Protein AF-A0A699TGI8-F1 (afdb_monomer_lite)

Secondary structure (DSSP, 8-state):
-PPPP-------------S-S----GGGSHHHHT-TTTS-SS--SSPPPPSSPPP-PPPTTPPP---PPP---

Organism: Tanacetum cinerariifolium (NCBI:txid118510)

Radius of gyration: 20.83 Å; chains: 1; bounding box: 43×42×50 Å

pLDDT: mean 77.43, std 14.46, range [45.31, 95.38]

Sequence (73 aa):
MAKGCHVFLAHIFATKEDDKSEGKQVKDVPIVQDFPEVFPEDFPGLPPARQVEFQIDLIPRAAPVARAPYRLA

Structure (mmCIF, N/CA/C/O backbone):
data_AF-A0A699TGI8-F1
#
_entry.id   AF-A0A699TGI8-F1
#
loop_
_atom_site.group_PDB
_atom_site.id
_atom_site.type_symbol
_atom_site.label_atom_id
_atom_site.label_alt_id
_atom_site.label_comp_id
_atom_site.label_asym_id
_atom_site.label_entity_id
_atom_site.label_seq_id
_atom_site.pdbx_PDB_ins_code
_atom_site.Cartn_x
_atom_site.Cartn_y
_atom_site.Cartn_z
_atom_site.occupancy
_atom_site.B_iso_or_equiv
_atom_site.auth_seq_id
_atom_site.auth_comp_id
_atom_site.auth_asym_id
_atom_site.auth_atom_id
_atom_site.pdbx_PDB_model_num
ATOM 1 N N . MET A 1 1 ? -16.118 9.074 -28.537 1.00 47.00 1 MET A N 1
ATOM 2 C CA . MET A 1 1 ? -16.749 9.626 -27.318 1.00 47.00 1 MET A CA 1
ATOM 3 C C . MET A 1 1 ? -15.921 9.180 -26.122 1.00 47.00 1 MET A C 1
ATOM 5 O O . MET A 1 1 ? -15.96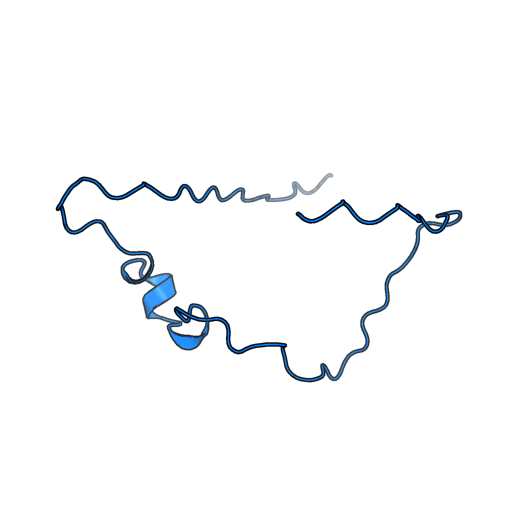0 8.003 -25.794 1.00 47.00 1 MET A O 1
ATOM 9 N N . ALA A 1 2 ? -15.093 10.053 -25.546 1.00 51.22 2 ALA A N 1
ATOM 10 C CA . ALA A 1 2 ? -14.269 9.699 -24.388 1.00 51.22 2 ALA A CA 1
ATOM 11 C C . ALA A 1 2 ? -15.052 10.006 -23.104 1.00 51.22 2 ALA A C 1
ATOM 13 O O . ALA A 1 2 ? -15.451 11.149 -22.887 1.00 51.22 2 ALA A O 1
ATOM 14 N N . LYS A 1 3 ? -15.317 8.982 -22.287 1.00 70.88 3 LYS A N 1
ATOM 15 C CA . LYS A 1 3 ? -15.906 9.153 -20.953 1.00 70.88 3 LYS A CA 1
ATOM 16 C C . LYS A 1 3 ? -14.818 9.714 -20.036 1.00 70.88 3 LYS A C 1
ATOM 18 O O . LYS A 1 3 ? -13.753 9.113 -19.923 1.00 70.88 3 LYS A O 1
ATOM 23 N N . GLY A 1 4 ? -15.069 10.882 -19.449 1.00 68.75 4 GLY A N 1
ATOM 24 C CA . GLY A 1 4 ? -14.160 11.511 -18.494 1.00 68.75 4 GLY A CA 1
ATOM 25 C C . GLY A 1 4 ? -13.982 10.642 -17.249 1.00 68.75 4 GLY A C 1
ATOM 26 O O . GLY A 1 4 ? -14.932 10.013 -16.788 1.00 68.75 4 GLY A O 1
ATOM 27 N N . CYS A 1 5 ? -12.756 10.586 -16.731 1.00 67.94 5 CYS A N 1
ATOM 28 C CA . CYS A 1 5 ? -12.426 9.880 -15.499 1.00 67.94 5 CYS A CA 1
ATOM 29 C C . CYS A 1 5 ? -12.543 10.866 -14.329 1.00 67.94 5 CYS A C 1
ATOM 31 O O . CYS A 1 5 ? -11.880 11.905 -14.335 1.00 67.94 5 CYS A O 1
ATOM 33 N N . HIS A 1 6 ? -13.401 10.572 -13.351 1.00 69.38 6 HIS A N 1
ATOM 34 C CA . HIS A 1 6 ? -13.539 11.391 -12.149 1.00 69.38 6 HIS A CA 1
ATOM 35 C C . HIS A 1 6 ? -12.412 11.037 -11.182 1.00 69.38 6 HIS A C 1
ATOM 37 O O . HIS A 1 6 ? -12.381 9.937 -10.637 1.00 69.38 6 HIS A O 1
ATOM 43 N N . VAL A 1 7 ? -11.474 11.963 -10.995 1.00 66.19 7 VAL A N 1
ATOM 44 C CA . VAL A 1 7 ? -10.382 11.813 -10.032 1.00 66.19 7 VAL A CA 1
ATOM 45 C C . VAL A 1 7 ? -10.659 12.739 -8.859 1.00 66.19 7 VAL A C 1
ATOM 47 O O . VAL A 1 7 ? -10.888 13.932 -9.050 1.00 66.19 7 VAL A O 1
ATOM 50 N N . PHE A 1 8 ? -10.623 12.188 -7.651 1.00 71.06 8 PHE A N 1
ATOM 51 C CA . PHE A 1 8 ? -10.709 12.953 -6.414 1.00 71.06 8 PHE A CA 1
ATOM 52 C C . PHE A 1 8 ? -9.329 12.970 -5.764 1.00 71.06 8 PHE A C 1
ATOM 54 O O . PHE A 1 8 ? -8.739 11.918 -5.524 1.00 71.06 8 PHE A O 1
ATOM 61 N N . LEU A 1 9 ? -8.811 14.169 -5.506 1.00 66.62 9 LEU A N 1
ATOM 62 C CA . LEU A 1 9 ? -7.561 14.374 -4.786 1.00 66.62 9 LEU A CA 1
ATOM 63 C C . LEU A 1 9 ? -7.903 14.852 -3.374 1.00 66.62 9 LEU A C 1
ATOM 65 O O . LEU A 1 9 ? -8.475 15.927 -3.210 1.00 66.62 9 LEU A O 1
ATOM 69 N N . ALA A 1 10 ? -7.561 14.052 -2.368 1.00 73.44 10 ALA A N 1
ATOM 70 C CA . ALA A 1 10 ? -7.646 14.453 -0.971 1.00 73.44 10 ALA A CA 1
ATOM 71 C C . ALA A 1 10 ? -6.246 14.813 -0.464 1.00 73.44 10 ALA A C 1
ATOM 73 O O . ALA A 1 10 ? -5.285 14.084 -0.708 1.00 73.44 10 ALA A O 1
ATOM 74 N N . HIS A 1 11 ? -6.139 15.940 0.238 1.00 48.84 11 HIS A N 1
ATOM 75 C CA . HIS A 1 11 ? -4.904 16.397 0.865 1.00 48.84 11 HIS A CA 1
ATOM 76 C C . HIS A 1 11 ? -5.134 16.526 2.370 1.00 48.84 11 HIS A C 1
ATOM 78 O O . HIS A 1 11 ? -5.942 17.345 2.806 1.00 48.84 11 HIS A O 1
ATOM 84 N N . ILE A 1 12 ? -4.431 15.709 3.154 1.00 72.62 12 ILE A N 1
ATOM 85 C CA . ILE A 1 12 ? -4.491 15.730 4.616 1.00 72.62 12 ILE A CA 1
ATOM 86 C C . ILE A 1 12 ? -3.231 16.439 5.102 1.00 72.62 12 ILE A C 1
ATOM 88 O O . ILE A 1 12 ? -2.121 15.956 4.887 1.00 72.62 12 ILE A O 1
ATOM 92 N N . PHE A 1 13 ? -3.401 17.593 5.741 1.00 65.50 13 PHE A N 1
ATOM 93 C CA . PHE A 1 13 ? -2.320 18.298 6.418 1.00 65.50 13 PHE A CA 1
ATOM 94 C C . PHE A 1 13 ? -2.493 18.118 7.923 1.00 65.50 13 PHE A C 1
ATOM 96 O O . PHE A 1 13 ? -3.541 18.432 8.480 1.00 65.50 13 PHE A O 1
ATOM 103 N N . ALA A 1 14 ? -1.458 17.602 8.580 1.00 49.97 14 ALA A N 1
ATOM 104 C CA . ALA A 1 14 ? -1.397 17.591 10.031 1.00 49.97 14 ALA A CA 1
ATOM 105 C C . ALA A 1 14 ? -1.094 19.020 10.499 1.00 49.97 14 ALA A C 1
ATOM 107 O O . ALA A 1 14 ? 0.024 19.515 10.331 1.00 49.97 14 ALA A O 1
ATOM 108 N N . THR A 1 15 ? -2.094 19.705 11.050 1.00 57.56 15 THR A N 1
ATOM 109 C CA . THR A 1 15 ? -1.858 20.930 11.814 1.00 57.56 15 THR A CA 1
ATOM 110 C C . THR A 1 15 ? -1.131 20.529 13.086 1.00 57.56 15 THR A C 1
ATOM 112 O O . THR A 1 15 ? -1.679 19.797 13.906 1.00 57.56 15 THR A O 1
ATOM 115 N N . LYS A 1 16 ? 0.124 20.962 13.227 1.00 55.12 16 LYS A N 1
ATOM 116 C CA . LYS A 1 16 ? 0.833 20.849 14.500 1.00 55.12 16 LYS A CA 1
ATOM 117 C C . LYS A 1 16 ? 0.053 21.673 15.521 1.00 55.12 16 LYS A C 1
ATOM 119 O O . LYS A 1 16 ? -0.112 22.8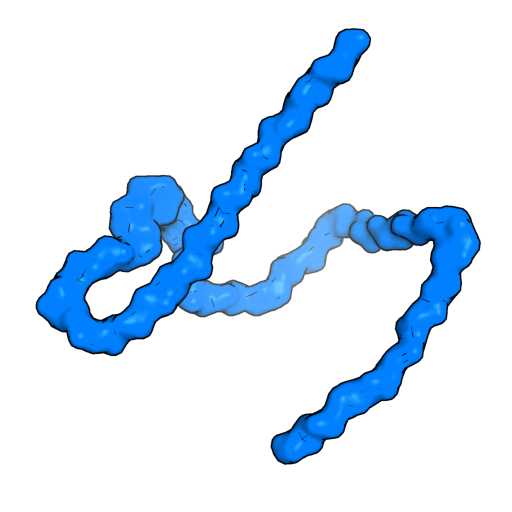75 15.331 1.00 55.12 16 LYS A O 1
ATOM 124 N N . GLU A 1 17 ? -0.494 20.990 16.518 1.00 57.91 17 GLU A N 1
ATOM 125 C CA . GLU A 1 17 ? -1.142 21.603 17.668 1.00 57.91 17 GLU A CA 1
ATOM 126 C C . GLU A 1 17 ? -0.132 22.485 18.397 1.00 57.91 17 GLU A C 1
ATOM 128 O O . GLU A 1 17 ? 0.838 21.987 18.952 1.00 57.91 17 GLU A O 1
ATOM 133 N N . ASP A 1 18 ? -0.390 23.786 18.391 1.00 50.31 18 ASP A N 1
ATOM 134 C CA . ASP A 1 18 ? -0.017 24.707 19.464 1.00 50.31 18 ASP A CA 1
ATOM 135 C C . ASP A 1 18 ? -1.136 25.750 19.622 1.00 50.31 18 ASP A C 1
ATOM 137 O O . ASP A 1 18 ? -0.887 26.932 19.836 1.00 50.31 18 ASP A O 1
ATOM 141 N N . ASP A 1 19 ? -2.401 25.330 19.505 1.00 45.31 19 ASP A N 1
ATOM 142 C CA . ASP A 1 19 ? -3.498 26.182 19.951 1.00 45.31 19 ASP A CA 1
ATOM 143 C C . ASP A 1 19 ? -4.621 25.356 20.571 1.00 45.31 19 ASP A C 1
ATOM 145 O O . ASP A 1 19 ? -5.253 24.517 19.928 1.00 45.31 19 ASP A O 1
ATOM 149 N N . LYS A 1 20 ? -4.839 25.602 21.864 1.00 50.94 20 LYS A N 1
ATOM 150 C CA . LYS A 1 20 ? -5.898 25.041 22.707 1.00 50.94 20 LYS A CA 1
ATOM 151 C C . LYS A 1 20 ? -7.268 25.559 22.260 1.00 50.94 20 LYS A C 1
ATOM 153 O O . LYS A 1 20 ? -7.934 26.297 22.982 1.00 50.94 20 LYS A O 1
ATOM 158 N N . SER A 1 21 ? -7.704 25.168 21.078 1.00 49.69 21 SER A N 1
ATOM 159 C CA . SER A 1 21 ? -9.117 25.158 20.720 1.00 49.69 21 SER A CA 1
ATOM 160 C C . SER A 1 21 ? -9.451 23.721 20.370 1.00 49.69 21 SER A C 1
ATOM 162 O O . SER A 1 21 ? -8.627 23.052 19.756 1.00 49.69 21 SER A O 1
ATOM 164 N N . GLU A 1 22 ? -10.600 23.228 20.818 1.00 57.06 22 GLU A N 1
ATOM 165 C CA . GLU A 1 22 ? -11.128 21.905 20.482 1.00 57.06 22 GLU A CA 1
ATOM 166 C C . GLU A 1 22 ? -11.256 21.788 18.952 1.00 57.06 22 GLU A C 1
ATOM 168 O O . GLU A 1 22 ? -12.279 22.104 18.344 1.00 57.06 22 GLU A O 1
ATOM 173 N N . GLY A 1 23 ? -10.144 21.447 18.306 1.00 51.56 23 GLY A N 1
ATOM 174 C CA . GLY A 1 23 ? -10.012 21.329 16.870 1.00 51.56 23 GLY A CA 1
ATOM 175 C C . GLY A 1 23 ? -10.681 20.038 16.453 1.00 51.56 23 GLY A C 1
ATOM 176 O O . GLY A 1 23 ? -10.383 18.986 17.011 1.00 51.56 23 GLY A O 1
ATOM 177 N N . LYS A 1 24 ? -11.602 20.142 15.492 1.00 63.12 24 LYS A N 1
ATOM 178 C CA . LYS A 1 24 ? -12.373 19.019 14.953 1.00 63.12 24 LYS A CA 1
ATOM 179 C C . LYS A 1 24 ? -11.441 17.840 14.678 1.00 63.12 24 LYS A C 1
ATOM 181 O O . LYS A 1 24 ? -10.635 17.894 13.745 1.00 63.12 24 LYS A O 1
ATOM 186 N N . GLN A 1 25 ? -11.533 16.806 15.502 1.00 73.81 25 GLN A N 1
ATOM 187 C CA . GLN A 1 25 ? -10.760 15.588 15.332 1.00 73.81 25 GLN A CA 1
ATOM 188 C C . GLN A 1 25 ? -11.299 14.848 14.108 1.00 73.81 25 GLN A C 1
ATOM 190 O O . GLN A 1 25 ? -12.444 15.032 13.699 1.00 73.81 25 GLN A O 1
ATOM 195 N N . VAL A 1 26 ? -10.504 13.957 13.515 1.00 74.06 26 VAL A N 1
ATOM 196 C CA . VAL A 1 26 ? -10.972 13.115 12.394 1.00 74.06 26 VAL A CA 1
ATOM 197 C C . VAL A 1 26 ? -12.229 12.313 12.779 1.00 74.06 26 VAL A C 1
ATOM 199 O O . VAL A 1 26 ? -13.087 12.062 11.937 1.00 74.06 26 VAL A O 1
ATOM 202 N N . LYS A 1 27 ? -12.388 12.007 14.072 1.00 74.19 27 LYS A N 1
ATOM 203 C CA . LYS A 1 27 ? -13.574 11.382 14.676 1.00 74.1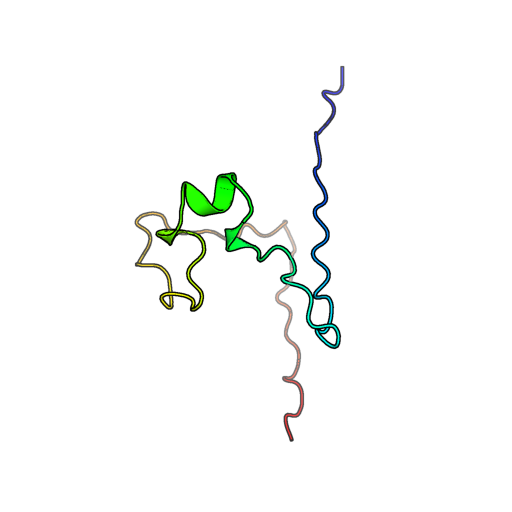9 27 LYS A CA 1
ATOM 204 C C . LYS A 1 27 ? -14.850 12.236 14.593 1.00 74.19 27 LYS A C 1
ATO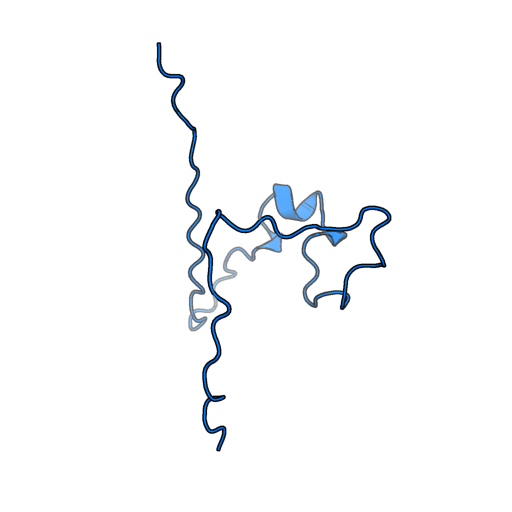M 206 O O . LYS A 1 27 ? -15.943 11.697 14.720 1.00 74.19 27 LYS A O 1
ATOM 211 N N . ASP A 1 28 ? -14.735 13.543 14.368 1.00 81.69 28 ASP A N 1
ATOM 212 C CA . ASP A 1 28 ? -15.875 14.464 14.252 1.00 81.69 28 ASP A CA 1
ATOM 213 C C . ASP A 1 28 ? -16.439 14.522 12.827 1.00 81.69 28 ASP A C 1
ATOM 215 O O . ASP A 1 28 ? -17.447 15.183 12.569 1.00 81.69 28 ASP A O 1
ATOM 219 N N . VAL A 1 29 ? -15.797 13.839 11.874 1.00 85.38 29 VAL A N 1
ATOM 220 C CA . VAL A 1 29 ? -16.318 13.706 10.516 1.00 85.38 29 VAL A CA 1
ATOM 221 C C . VAL A 1 29 ? -17.458 12.676 10.541 1.00 85.38 29 VAL A C 1
ATOM 223 O O . VAL A 1 29 ? -17.210 11.533 10.923 1.00 85.38 29 VAL A O 1
ATOM 226 N N . PRO A 1 30 ? -18.682 13.014 10.084 1.00 84.31 30 PRO A N 1
ATOM 227 C CA . PRO A 1 30 ? -19.842 12.118 10.173 1.00 84.31 30 PRO A CA 1
ATOM 228 C C . PRO A 1 30 ? -19.592 10.717 9.599 1.00 84.31 30 PRO A C 1
ATOM 230 O O . PRO A 1 30 ? -19.935 9.721 10.218 1.00 84.31 30 PRO A O 1
ATOM 233 N N . ILE A 1 31 ? -18.883 10.631 8.468 1.00 84.81 31 ILE A N 1
ATOM 234 C CA . ILE A 1 31 ? -18.563 9.343 7.836 1.00 84.81 31 ILE A CA 1
ATOM 235 C C . ILE A 1 31 ? -17.602 8.480 8.665 1.00 84.81 31 ILE A C 1
ATOM 237 O O . ILE A 1 31 ? -17.587 7.268 8.515 1.00 84.81 31 ILE A O 1
ATOM 241 N N . VAL A 1 32 ? -16.778 9.079 9.526 1.00 83.31 32 VAL A N 1
ATOM 242 C CA . VAL A 1 32 ? -15.853 8.338 10.395 1.00 83.31 32 VAL A CA 1
ATOM 243 C C . VAL A 1 32 ? -16.606 7.777 11.603 1.00 83.31 32 VAL A C 1
ATOM 245 O O . VAL A 1 32 ? -16.306 6.670 12.041 1.00 83.31 32 VAL A O 1
ATOM 248 N N . GLN A 1 33 ? -17.626 8.493 12.094 1.00 84.31 33 GLN A N 1
ATOM 249 C CA . GLN A 1 33 ? -18.492 8.033 13.190 1.00 84.31 33 GLN A CA 1
ATOM 250 C C . GLN A 1 33 ? -19.329 6.812 12.808 1.00 84.31 33 GLN A C 1
ATOM 252 O O . GLN A 1 33 ? -19.560 5.950 13.652 1.00 84.31 33 GLN A O 1
ATOM 257 N N . ASP A 1 34 ? -19.733 6.716 11.542 1.00 90.19 34 ASP A N 1
ATOM 258 C CA . ASP A 1 34 ? -20.470 5.560 11.024 1.00 90.19 34 ASP A CA 1
ATOM 259 C C . ASP A 1 34 ? -19.594 4.290 10.933 1.00 90.19 34 ASP A C 1
ATOM 261 O O . ASP A 1 34 ? -20.121 3.176 10.903 1.00 90.19 34 ASP A O 1
ATOM 265 N N . PHE A 1 35 ? -18.259 4.432 10.911 1.00 86.44 35 PHE A N 1
ATOM 266 C CA . PHE A 1 35 ? -17.304 3.329 10.720 1.00 86.44 35 PHE A CA 1
ATOM 267 C C . PHE A 1 35 ? -16.101 3.395 11.685 1.00 86.44 35 PHE A C 1
ATOM 269 O O . PHE A 1 35 ? -14.950 3.476 11.239 1.00 86.44 35 PHE A O 1
ATOM 276 N N . PRO A 1 36 ? -16.321 3.299 13.010 1.00 80.62 36 PRO A N 1
ATOM 277 C CA . PRO A 1 36 ? -15.251 3.441 14.000 1.00 80.62 36 PRO A CA 1
ATOM 278 C C . PRO A 1 36 ? -14.190 2.330 13.905 1.00 80.62 36 PRO A C 1
ATOM 280 O O . PRO A 1 36 ? -13.026 2.559 14.216 1.00 80.62 36 PRO A O 1
ATOM 283 N N . GLU A 1 37 ? -14.562 1.141 13.424 1.00 81.06 37 GLU A N 1
ATOM 284 C CA . GLU A 1 37 ? -13.647 0.001 13.248 1.00 81.06 37 GLU A CA 1
ATOM 285 C C . GLU A 1 37 ? -12.717 0.140 12.030 1.00 81.06 37 GLU A C 1
ATOM 287 O O . GLU A 1 37 ? -11.691 -0.535 11.956 1.00 81.06 37 GLU A O 1
ATOM 292 N N . VAL A 1 38 ? -13.059 1.002 11.064 1.00 82.69 38 VAL A N 1
ATOM 293 C CA . VAL A 1 38 ? -12.262 1.225 9.841 1.00 82.69 38 VAL A CA 1
ATOM 294 C C . VAL A 1 38 ? -11.143 2.242 10.080 1.00 82.69 38 VAL A C 1
ATOM 296 O O . VAL A 1 38 ? -10.118 2.203 9.399 1.00 82.69 38 VAL A O 1
ATOM 299 N N . PHE A 1 39 ? -11.316 3.117 11.073 1.00 80.62 39 PHE A N 1
ATOM 300 C CA . PHE A 1 39 ? -10.356 4.153 11.455 1.00 80.62 39 PHE A CA 1
ATOM 301 C C . PHE A 1 39 ? -9.908 3.997 12.919 1.00 80.62 39 PHE A C 1
ATOM 303 O O . PHE A 1 39 ? -10.102 4.920 13.716 1.00 80.62 39 PHE A O 1
ATOM 310 N N . PRO A 1 40 ? -9.329 2.844 13.303 1.00 80.81 40 PRO A N 1
ATOM 311 C CA . PRO A 1 40 ? -8.787 2.683 14.642 1.00 80.81 40 PRO A CA 1
ATOM 312 C C . PRO A 1 40 ? -7.586 3.619 14.835 1.00 80.81 40 PRO A C 1
ATOM 314 O O . PRO A 1 40 ? -6.883 3.952 13.879 1.00 80.81 40 PRO A O 1
ATOM 317 N N . GLU A 1 41 ? -7.343 4.040 16.077 1.00 82.00 41 GLU A N 1
ATOM 318 C CA . GLU A 1 41 ? -6.167 4.859 16.414 1.00 82.00 41 GLU A CA 1
ATOM 319 C C . GLU A 1 41 ? -4.859 4.122 16.093 1.00 82.00 41 GLU A C 1
ATOM 321 O O . GLU A 1 41 ? -3.915 4.734 15.597 1.00 82.00 41 GLU A O 1
ATOM 326 N N . ASP A 1 42 ? -4.854 2.799 16.287 1.00 83.12 42 ASP A N 1
ATOM 327 C CA . ASP A 1 42 ? -3.748 1.900 15.970 1.00 83.12 42 ASP A CA 1
ATOM 328 C C . ASP A 1 42 ? -4.155 0.871 14.904 1.00 83.12 42 ASP A C 1
ATOM 330 O O . ASP A 1 42 ? -5.246 0.297 14.942 1.00 83.12 42 ASP A O 1
ATOM 334 N N . PHE A 1 43 ? -3.261 0.581 13.952 1.00 82.38 43 PHE A N 1
ATOM 335 C CA . PHE A 1 43 ? -3.535 -0.414 12.912 1.00 82.38 43 PHE A CA 1
ATOM 336 C C . PHE A 1 43 ? -3.534 -1.845 13.482 1.00 82.38 43 PHE A C 1
ATOM 338 O O . PHE A 1 43 ? -2.575 -2.222 14.158 1.00 82.38 43 PHE A O 1
ATOM 345 N N . PRO A 1 44 ? -4.518 -2.701 13.131 1.00 75.88 44 PRO A N 1
ATOM 346 C CA . PRO A 1 44 ? -4.691 -4.046 13.702 1.00 75.88 44 PRO A CA 1
ATOM 347 C C . PRO A 1 44 ? -3.642 -5.086 13.247 1.00 75.88 44 PRO A C 1
ATOM 349 O O . PRO A 1 44 ? -3.839 -6.289 13.404 1.00 75.88 44 PRO A O 1
ATOM 352 N N . GLY A 1 45 ? -2.511 -4.648 12.691 1.00 83.19 45 GLY A N 1
ATOM 353 C CA . GLY A 1 45 ? -1.468 -5.509 12.141 1.00 83.19 45 GLY A CA 1
ATOM 354 C C . GLY A 1 45 ? -1.696 -5.873 10.673 1.00 83.19 45 GLY A C 1
ATOM 355 O O . GLY A 1 45 ? -2.371 -5.164 9.926 1.00 83.19 45 GLY A O 1
ATOM 356 N N . LEU A 1 46 ? -1.067 -6.965 10.229 1.00 84.69 46 LEU A N 1
ATOM 357 C CA . LEU A 1 46 ? -1.219 -7.442 8.855 1.00 84.69 46 LEU A CA 1
ATOM 358 C C . LEU A 1 46 ? -2.653 -7.939 8.620 1.00 84.69 46 LEU A C 1
ATOM 360 O O . LEU A 1 46 ? -3.221 -8.595 9.495 1.00 84.69 46 LEU A O 1
ATOM 364 N N . PRO A 1 47 ? -3.236 -7.682 7.436 1.00 80.00 47 PRO A N 1
ATOM 365 C CA . PRO A 1 47 ? -4.541 -8.229 7.109 1.00 80.00 47 PRO A CA 1
ATOM 366 C C . PRO A 1 47 ? -4.488 -9.767 7.118 1.00 80.00 47 PRO A C 1
ATOM 368 O O . PRO A 1 47 ? -3.444 -10.344 6.792 1.00 80.00 47 PRO A O 1
ATOM 371 N N . PRO A 1 48 ? -5.608 -10.444 7.426 1.00 84.06 48 PRO A N 1
ATOM 372 C CA . PRO A 1 48 ? -5.708 -11.891 7.300 1.00 84.06 48 PRO A CA 1
ATOM 373 C C . PRO A 1 48 ? -5.302 -12.378 5.905 1.00 84.06 48 PRO A C 1
ATOM 375 O O . PRO A 1 48 ? -5.401 -11.642 4.917 1.00 84.06 48 PRO A O 1
ATOM 378 N N . ALA A 1 49 ? -4.888 -13.646 5.820 1.00 85.75 49 ALA A N 1
ATOM 379 C CA . ALA A 1 49 ? -4.614 -14.290 4.543 1.00 85.75 49 ALA A CA 1
ATOM 380 C C . ALA A 1 49 ? -5.837 -14.142 3.626 1.00 85.75 49 ALA A C 1
ATOM 382 O O . ALA A 1 49 ? -6.948 -14.559 3.958 1.00 85.75 49 ALA A O 1
ATOM 383 N N . ARG A 1 50 ? -5.636 -13.489 2.483 1.00 83.38 50 ARG A N 1
ATOM 384 C CA . ARG A 1 50 ? -6.703 -13.261 1.511 1.00 83.38 50 ARG A CA 1
ATOM 385 C C . ARG A 1 50 ? -6.961 -14.566 0.761 1.00 83.38 50 ARG A C 1
ATOM 387 O O . ARG A 1 50 ? -6.023 -15.272 0.413 1.00 83.38 50 ARG A O 1
ATOM 394 N N . GLN A 1 51 ? -8.228 -14.863 0.475 1.00 84.50 51 GLN A N 1
ATOM 395 C CA . GLN A 1 51 ? -8.608 -16.042 -0.315 1.00 84.50 51 GLN A CA 1
ATOM 396 C C . GLN A 1 51 ? -8.157 -15.936 -1.784 1.00 84.50 51 GLN A C 1
ATOM 398 O O . GLN A 1 51 ? -8.051 -16.944 -2.475 1.00 84.50 51 GLN A O 1
ATOM 403 N N . VAL A 1 52 ? -7.899 -14.715 -2.260 1.00 83.62 52 VAL A N 1
ATOM 404 C CA . VAL A 1 52 ? -7.450 -14.437 -3.626 1.00 83.62 52 VAL A CA 1
ATOM 405 C C . VAL A 1 52 ? -5.963 -14.114 -3.620 1.00 83.62 52 VAL A C 1
ATOM 407 O O . VAL A 1 52 ? -5.500 -13.274 -2.844 1.00 83.62 52 VAL A O 1
ATOM 410 N N . GLU A 1 53 ? -5.233 -14.772 -4.514 1.00 84.69 53 GLU A N 1
ATOM 411 C CA . GLU A 1 53 ? -3.825 -14.506 -4.771 1.00 84.69 53 GLU A CA 1
ATOM 412 C C . GLU A 1 53 ? -3.679 -13.236 -5.621 1.00 84.69 53 GLU A C 1
ATOM 414 O O . GLU A 1 53 ? -4.344 -13.070 -6.644 1.00 84.69 53 GLU A O 1
ATOM 419 N N . PHE A 1 54 ? -2.821 -12.315 -5.183 1.00 81.94 54 PHE A N 1
ATOM 420 C CA . PHE A 1 54 ? -2.525 -11.094 -5.930 1.00 81.94 54 PHE A CA 1
ATOM 421 C C . PHE A 1 54 ? -1.361 -11.375 -6.873 1.00 81.94 54 PHE A C 1
ATOM 423 O O . PHE A 1 54 ? -0.258 -11.674 -6.419 1.00 81.94 54 PHE A O 1
ATOM 430 N N . GLN A 1 55 ? -1.602 -11.251 -8.176 1.00 87.75 55 GLN A N 1
ATOM 431 C CA . GLN A 1 55 ? -0.559 -11.332 -9.193 1.00 87.75 55 GLN A CA 1
ATOM 432 C C . GLN A 1 55 ? -0.084 -9.921 -9.556 1.00 87.75 55 GLN A C 1
ATOM 434 O O . GLN A 1 55 ? -0.884 -8.991 -9.660 1.00 87.75 55 GLN 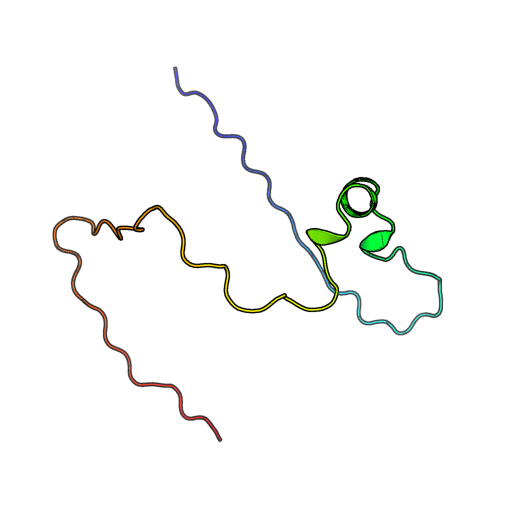A O 1
ATOM 439 N N . ILE A 1 56 ? 1.231 -9.751 -9.705 1.00 89.56 56 ILE A N 1
ATOM 440 C CA . ILE A 1 56 ? 1.825 -8.508 -10.205 1.00 89.56 56 ILE A CA 1
ATOM 441 C C . ILE A 1 56 ? 2.129 -8.720 -11.681 1.00 89.56 56 ILE A C 1
ATOM 443 O O . ILE A 1 56 ? 3.137 -9.336 -12.034 1.00 89.56 56 ILE A O 1
ATOM 447 N N . ASP A 1 57 ? 1.258 -8.192 -12.533 1.00 91.38 57 ASP A N 1
ATOM 448 C CA . ASP A 1 57 ? 1.470 -8.228 -13.972 1.00 91.38 57 ASP A CA 1
ATOM 449 C C . ASP A 1 57 ? 2.566 -7.238 -14.359 1.00 91.38 57 ASP A C 1
ATOM 451 O O . ASP A 1 57 ? 2.475 -6.028 -14.135 1.00 91.38 57 ASP A O 1
ATOM 455 N N . LEU A 1 58 ? 3.630 -7.764 -14.957 1.00 92.06 58 LEU A N 1
ATOM 456 C CA . LEU A 1 58 ? 4.696 -6.945 -15.503 1.00 92.06 58 LEU A CA 1
ATOM 457 C C . LEU A 1 58 ? 4.366 -6.561 -16.941 1.00 92.06 58 LEU A C 1
ATOM 459 O O . LEU A 1 58 ? 3.946 -7.393 -17.747 1.00 92.06 58 LEU A O 1
ATOM 463 N N . ILE A 1 59 ? 4.645 -5.307 -17.299 1.00 93.19 59 ILE A N 1
ATOM 464 C CA . ILE A 1 59 ? 4.693 -4.942 -18.713 1.00 93.19 59 ILE A CA 1
ATOM 465 C C . ILE A 1 59 ? 5.762 -5.799 -19.414 1.00 93.19 59 ILE A C 1
ATOM 467 O O . ILE A 1 59 ? 6.828 -6.046 -18.834 1.00 93.19 59 ILE A O 1
ATOM 471 N N . PRO A 1 60 ? 5.526 -6.249 -20.659 1.00 94.31 60 PRO A N 1
ATOM 472 C CA . PRO A 1 60 ? 6.528 -7.001 -21.399 1.00 94.31 60 PRO A CA 1
ATOM 473 C C . PRO A 1 60 ? 7.866 -6.252 -21.422 1.00 94.31 60 PRO A C 1
ATOM 475 O O . PRO A 1 60 ? 7.906 -5.067 -21.752 1.00 94.31 60 PRO A O 1
ATOM 478 N N . ARG A 1 61 ? 8.959 -6.961 -21.105 1.00 92.94 61 ARG A N 1
ATOM 479 C CA . ARG A 1 61 ? 10.342 -6.441 -20.990 1.00 92.94 61 ARG A CA 1
ATOM 480 C C . ARG A 1 61 ? 10.659 -5.616 -19.735 1.00 92.94 61 ARG A C 1
ATOM 482 O O . ARG A 1 61 ? 11.738 -5.028 -19.679 1.00 92.94 61 ARG A O 1
ATOM 489 N N . ALA A 1 62 ? 9.793 -5.588 -18.723 1.00 94.00 62 ALA A N 1
ATOM 490 C CA . ALA A 1 62 ? 10.193 -5.076 -17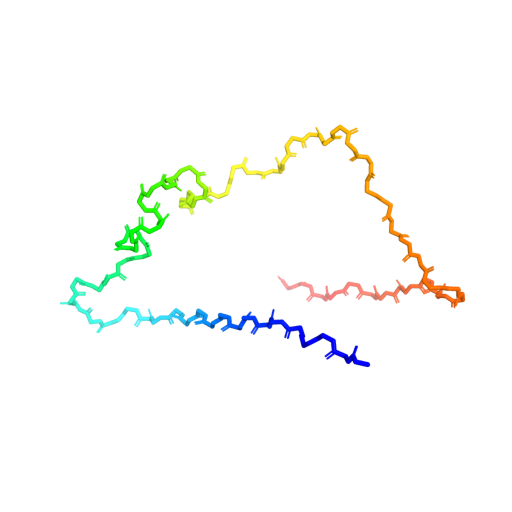.414 1.00 94.00 62 ALA A CA 1
ATOM 491 C C . ALA A 1 62 ? 11.379 -5.891 -16.865 1.00 94.00 62 ALA A C 1
ATOM 493 O O . ALA A 1 62 ? 11.325 -7.119 -16.804 1.00 94.00 62 ALA A O 1
ATOM 494 N N . ALA A 1 63 ? 12.452 -5.204 -16.476 1.00 93.06 63 ALA A N 1
ATOM 495 C CA . ALA A 1 63 ? 13.612 -5.817 -15.841 1.00 93.06 63 ALA A CA 1
ATOM 496 C C . ALA A 1 63 ? 13.506 -5.693 -14.310 1.00 93.06 63 ALA A C 1
ATOM 498 O O . ALA A 1 63 ? 13.029 -4.664 -13.822 1.00 93.06 63 ALA A O 1
ATOM 499 N N . PRO A 1 64 ? 13.974 -6.690 -13.536 1.00 91.81 64 PRO A N 1
ATOM 500 C CA . PRO A 1 64 ? 14.084 -6.560 -12.089 1.00 91.81 64 PRO A CA 1
ATOM 501 C C . PRO A 1 64 ? 14.986 -5.382 -11.703 1.00 91.81 64 PRO A C 1
ATOM 503 O O . PRO A 1 64 ? 16.034 -5.162 -12.311 1.00 91.81 64 PRO A O 1
ATOM 506 N N . VAL A 1 65 ? 14.596 -4.642 -10.667 1.00 92.06 65 VAL A N 1
ATOM 507 C CA . VAL A 1 65 ? 15.388 -3.534 -10.123 1.00 92.06 65 VAL A CA 1
ATOM 508 C C . VAL A 1 65 ? 15.982 -3.960 -8.787 1.00 92.06 65 VAL A C 1
ATOM 510 O O . VAL A 1 65 ? 15.255 -4.358 -7.882 1.00 92.06 65 VAL A O 1
ATOM 513 N N . ALA A 1 66 ? 17.300 -3.820 -8.648 1.00 94.12 66 ALA A N 1
ATOM 514 C CA . ALA A 1 66 ? 18.006 -3.979 -7.383 1.00 94.12 66 ALA A CA 1
ATOM 515 C C . ALA A 1 66 ? 18.669 -2.651 -6.993 1.00 94.12 66 ALA A C 1
ATOM 517 O O . ALA A 1 66 ? 19.317 -2.003 -7.817 1.00 94.12 66 ALA A O 1
ATOM 518 N N . ARG A 1 67 ? 18.504 -2.232 -5.736 1.00 94.25 67 ARG A N 1
ATOM 519 C CA . ARG A 1 67 ? 19.168 -1.055 -5.158 1.00 94.25 67 ARG A CA 1
ATOM 520 C C . ARG A 1 67 ? 19.745 -1.424 -3.799 1.00 94.25 67 ARG A C 1
ATOM 522 O O . ARG A 1 67 ? 19.127 -2.183 -3.058 1.00 94.25 67 ARG A O 1
ATOM 529 N N . ALA A 1 68 ? 20.923 -0.890 -3.482 1.00 95.19 68 ALA A N 1
ATOM 530 C CA . ALA A 1 68 ? 21.513 -1.075 -2.162 1.00 95.19 68 ALA A CA 1
ATOM 531 C C . ALA A 1 68 ? 20.599 -0.450 -1.086 1.00 95.19 68 ALA A C 1
ATOM 533 O O . ALA A 1 68 ? 20.061 0.638 -1.325 1.00 95.19 68 ALA A O 1
ATOM 534 N N . PRO A 1 69 ? 20.423 -1.096 0.083 1.00 95.38 69 PRO A N 1
ATOM 535 C CA . PRO A 1 69 ? 19.726 -0.488 1.209 1.00 95.38 69 PRO A CA 1
ATOM 536 C C . PRO A 1 69 ? 20.385 0.830 1.621 1.00 95.38 69 PRO A C 1
ATOM 538 O O . PRO A 1 69 ? 21.603 0.996 1.509 1.00 95.38 69 PRO A O 1
ATOM 541 N N . TYR A 1 70 ? 19.583 1.763 2.129 1.00 95.31 70 TYR A N 1
ATOM 542 C CA . TYR A 1 70 ? 20.125 2.976 2.729 1.00 95.31 70 TYR A CA 1
ATOM 543 C C . TYR A 1 70 ? 20.887 2.635 4.017 1.00 95.31 70 TYR A C 1
ATOM 545 O O . TYR A 1 70 ? 20.533 1.690 4.725 1.00 95.31 70 TYR A O 1
ATOM 553 N N . ARG A 1 71 ? 21.935 3.402 4.335 1.00 93.50 71 ARG A N 1
ATOM 554 C CA . ARG A 1 71 ? 22.652 3.249 5.607 1.00 93.50 71 ARG A CA 1
ATOM 555 C C . ARG A 1 71 ? 21.802 3.843 6.725 1.00 93.50 71 ARG A C 1
ATOM 557 O O . ARG A 1 71 ? 21.620 5.055 6.772 1.00 93.50 71 ARG A O 1
ATOM 564 N N . LEU A 1 72 ? 21.284 2.989 7.599 1.00 92.69 72 LEU A N 1
ATOM 565 C CA . LEU A 1 72 ? 20.693 3.419 8.863 1.00 92.69 72 LEU A CA 1
ATOM 566 C C . LEU A 1 72 ? 21.834 3.666 9.865 1.00 92.69 72 LEU A C 1
ATOM 568 O O . LEU A 1 72 ? 22.818 2.923 9.850 1.00 92.69 72 LEU A O 1
ATOM 572 N N . ALA A 1 73 ? 21.728 4.744 10.643 1.00 84.12 73 ALA A N 1
ATOM 573 C CA . ALA A 1 73 ? 22.681 5.136 11.683 1.00 84.12 73 ALA A CA 1
ATOM 574 C C . ALA A 1 73 ? 22.226 4.633 13.055 1.00 84.12 73 ALA A C 1
ATOM 576 O O . ALA A 1 73 ? 20.991 4.565 13.256 1.00 84.12 73 ALA A O 1
#

Foldseek 3Di:
DDDDDDDDDDDDDDDDDPDPDPPCDPCNPPVCVVPVVVDDPDDPPDDPDDPDDDDDDDDPPDDDDDDDDDDDD